Protein AF-A0A3R5Q2F4-F1 (afdb_monomer)

Organism: Mytilus galloprovincialis (NCBI:txid29158)

Foldseek 3Di:
DDDPDLDDDLDDDPVLLPDPDRDPSNPDPPDDFDWDAQQLPQKTWTDPDDDDDDDDDDDPPCPVNPDPCNCVVVPPVDDIDIDHDPPDHDDPCLDPPVLVVVLVVVVVVDDWDADPSRDTDDDAAWDDDPVVRDTHPPPHPDDDPSCVVSLVSLCVDPVCVVPDPDGD

pLDDT: mean 76.05, std 17.2, range [35.22, 96.38]

Sequence (168 aa):
MDKTCGCKGIRSCILCENQETPTNHCQKSDRVDVYDFCCHCGKAWIQSSKESDKDQGKLSNCELINTQQCCASHDERGTRKFIHFPGIQIYCDFISKTEERTVCDKIYETPFCLSQSGRRKQDYGPKVNFKKKKLKLAEFTGLPEFSKDIYDRMKTVDVLSDFKPVEL

Nearest PDB structures (foldseek):
  8h68-assembly1_A  TM=6.906E-01  e=5.687E-06  Escherichia coli
  8hbb-assembly3_C  TM=6.867E-01  e=5.337E-05  Caenorhabditis elegans

Mean predicted aligned error: 12.97 Å

Secondary structure (DSSP, 8-state):
---SS---TT---HHHHTSSS--TT----S----EEEETTTTEEEEPP---S----------TTTTSTTGGGGS-TTS-S-EEE-TT----TTSS-HHHHHHHHHHHHHSPPEEPTTS-EE---S-EEETTTTEEE-TT---S-GGGHHHHHHHHTSGGGTT------

Structure (mmCIF, N/CA/C/O backbone):
data_AF-A0A3R5Q2F4-F1
#
_entry.id   AF-A0A3R5Q2F4-F1
#
loop_
_atom_site.group_PDB
_atom_site.id
_atom_site.type_symbol
_atom_site.label_atom_id
_atom_site.label_alt_id
_atom_site.label_comp_id
_atom_site.label_asym_id
_atom_site.label_entity_id
_atom_site.label_seq_id
_atom_site.pdbx_PDB_ins_code
_atom_site.Cartn_x
_atom_site.Cartn_y
_atom_site.Cartn_z
_atom_site.occupancy
_atom_site.B_iso_or_equiv
_atom_site.auth_seq_id
_atom_site.auth_comp_id
_atom_site.auth_asym_id
_atom_site.auth_atom_id
_atom_site.pdbx_PDB_model_num
ATOM 1 N N . MET A 1 1 ? 20.281 21.821 24.760 1.00 50.03 1 MET A N 1
ATOM 2 C CA . MET A 1 1 ? 19.880 21.869 23.340 1.00 50.03 1 MET A CA 1
ATOM 3 C C . MET A 1 1 ? 18.675 20.969 23.179 1.00 50.03 1 MET A C 1
ATOM 5 O O . MET A 1 1 ? 18.803 19.770 23.412 1.00 50.03 1 MET A O 1
ATOM 9 N N . ASP A 1 2 ? 17.517 21.543 22.864 1.00 59.06 2 ASP A N 1
ATOM 10 C CA . ASP A 1 2 ? 16.329 20.757 22.540 1.00 59.06 2 ASP A CA 1
ATOM 11 C C . ASP A 1 2 ? 16.595 19.937 21.280 1.00 59.06 2 ASP A C 1
ATOM 13 O O . ASP A 1 2 ? 17.078 20.452 20.270 1.00 59.06 2 ASP A O 1
ATOM 17 N N . LYS A 1 3 ? 16.323 18.632 21.344 1.00 61.59 3 LYS A N 1
ATOM 18 C CA . LYS A 1 3 ? 16.417 17.782 20.160 1.00 61.59 3 LYS A CA 1
ATOM 19 C C . LYS A 1 3 ? 15.305 18.182 19.195 1.00 61.59 3 LYS A C 1
ATOM 21 O O . LYS A 1 3 ? 14.131 17.993 19.489 1.00 61.59 3 LYS A O 1
ATOM 26 N N . THR A 1 4 ? 15.688 18.659 18.017 1.00 77.12 4 THR A N 1
ATOM 27 C CA . THR A 1 4 ? 14.780 19.031 16.918 1.00 77.12 4 THR A CA 1
ATOM 28 C C . THR A 1 4 ? 14.119 17.825 16.237 1.00 77.12 4 THR A C 1
ATOM 30 O O . THR A 1 4 ? 13.291 17.992 15.346 1.00 77.12 4 THR A O 1
ATOM 33 N N . CYS A 1 5 ? 14.462 16.595 16.642 1.00 75.88 5 CYS A N 1
ATOM 34 C CA . CYS A 1 5 ? 13.891 15.363 16.108 1.00 75.88 5 CYS A CA 1
ATOM 35 C C . CYS A 1 5 ? 13.749 14.261 17.176 1.00 75.88 5 CYS A C 1
ATOM 37 O O . CYS A 1 5 ? 14.445 14.242 18.193 1.00 75.88 5 CYS A O 1
ATOM 39 N N . GLY A 1 6 ? 12.859 13.299 16.913 1.00 72.56 6 GLY A N 1
ATOM 40 C CA . GLY A 1 6 ? 12.579 12.152 17.788 1.00 72.56 6 GLY A CA 1
ATOM 41 C C . GLY A 1 6 ? 13.469 10.921 17.570 1.00 72.56 6 GLY A C 1
ATOM 42 O O . GLY A 1 6 ? 13.149 9.850 18.086 1.00 72.56 6 GLY A O 1
ATOM 43 N N . CYS A 1 7 ? 14.551 11.030 16.795 1.00 72.94 7 CYS A N 1
ATOM 44 C CA . CYS A 1 7 ? 15.400 9.892 16.435 1.00 72.94 7 CYS A CA 1
ATOM 45 C C . CYS A 1 7 ? 16.111 9.283 17.658 1.00 72.94 7 CYS A C 1
ATOM 47 O O . CYS A 1 7 ? 16.676 9.993 18.497 1.00 72.94 7 CYS A O 1
ATOM 49 N N . LYS A 1 8 ? 16.077 7.947 17.765 1.00 66.75 8 LYS A N 1
ATOM 50 C CA . LYS A 1 8 ? 16.699 7.159 18.843 1.00 66.75 8 LYS A CA 1
ATOM 51 C C . LYS A 1 8 ? 17.416 5.937 18.263 1.00 66.75 8 LYS A C 1
ATOM 53 O O . LYS A 1 8 ? 16.862 5.244 17.409 1.00 66.75 8 LYS A O 1
ATOM 58 N N . GLY A 1 9 ? 18.609 5.644 18.780 1.00 67.06 9 GLY A N 1
ATOM 59 C CA . GLY A 1 9 ? 19.419 4.499 18.353 1.00 67.06 9 GLY A CA 1
ATOM 60 C C . GLY A 1 9 ? 19.870 4.615 16.896 1.00 67.06 9 GLY A C 1
ATOM 61 O O . GLY A 1 9 ? 20.284 5.684 16.461 1.00 67.06 9 GLY A O 1
ATOM 62 N N . ILE A 1 10 ? 19.752 3.520 16.143 1.00 63.88 10 ILE A N 1
ATOM 63 C CA . ILE A 1 10 ? 20.280 3.388 14.773 1.00 63.88 10 ILE A CA 1
ATOM 64 C C . ILE A 1 10 ? 19.458 4.086 13.675 1.00 63.88 10 ILE A C 1
ATOM 66 O O . ILE A 1 10 ? 19.778 3.946 12.502 1.00 63.88 10 ILE A O 1
ATOM 70 N N . ARG A 1 11 ? 18.367 4.785 14.012 1.00 64.12 11 ARG A N 1
ATOM 71 C CA . ARG A 1 11 ? 17.494 5.439 13.022 1.00 64.12 11 ARG A CA 1
ATOM 72 C C . ARG A 1 11 ? 17.894 6.904 12.848 1.00 64.12 11 ARG A C 1
ATOM 74 O O . ARG A 1 11 ? 17.828 7.656 13.820 1.00 64.12 11 ARG A O 1
ATOM 81 N N . SER A 1 12 ? 18.237 7.310 11.630 1.00 71.62 12 SER A N 1
ATOM 82 C CA . SER A 1 12 ? 18.372 8.712 11.222 1.00 71.62 12 SER A CA 1
ATOM 83 C C . SER A 1 12 ? 17.106 9.173 10.495 1.00 71.62 12 SER A C 1
ATOM 85 O O . SER A 1 12 ? 16.445 8.391 9.817 1.00 71.62 12 SER A O 1
ATOM 87 N N . CYS A 1 13 ? 16.719 10.435 10.681 1.00 72.81 13 CYS A N 1
ATOM 88 C CA . CYS A 1 13 ? 15.761 11.099 9.797 1.00 72.81 13 CYS A CA 1
ATOM 89 C C . CYS A 1 13 ? 16.509 12.108 8.925 1.00 72.81 13 CYS A C 1
ATOM 91 O O . CYS A 1 13 ? 17.657 12.440 9.220 1.00 72.81 13 CYS A O 1
ATOM 93 N N . ILE A 1 14 ? 15.823 12.684 7.938 1.00 76.25 14 ILE A N 1
ATOM 94 C CA . ILE A 1 14 ? 16.393 13.704 7.047 1.00 76.25 14 ILE A CA 1
ATOM 95 C C . ILE A 1 14 ? 17.034 14.885 7.802 1.00 76.25 14 ILE A C 1
ATOM 97 O O . ILE A 1 14 ? 18.040 15.436 7.370 1.00 76.25 14 ILE A O 1
ATOM 101 N N . LEU A 1 15 ? 16.511 15.241 8.984 1.00 76.94 15 LEU A N 1
ATOM 102 C CA . LEU A 1 15 ? 17.090 16.291 9.831 1.00 76.94 15 LEU A CA 1
ATOM 103 C C . LEU A 1 15 ? 18.410 15.865 10.483 1.00 76.94 15 LEU A C 1
ATOM 105 O O . LEU A 1 15 ? 19.278 16.710 10.669 1.00 76.94 15 LEU A O 1
ATOM 109 N N . CYS A 1 16 ? 18.552 14.585 10.849 1.00 76.50 16 CYS A N 1
ATOM 110 C CA . CYS A 1 16 ? 19.797 14.020 11.381 1.00 76.50 16 CYS A CA 1
ATOM 111 C C . CYS A 1 16 ? 20.857 13.855 10.290 1.00 76.50 16 CYS A C 1
ATOM 113 O O . CYS A 1 16 ? 22.038 14.025 10.567 1.00 76.50 16 CYS A O 1
ATOM 115 N N . GLU A 1 17 ? 20.432 13.502 9.078 1.00 73.12 17 GLU A N 1
ATOM 116 C CA . GLU A 1 17 ? 21.311 13.279 7.921 1.00 73.12 17 GLU A CA 1
ATOM 117 C C . GLU A 1 17 ? 21.917 14.580 7.392 1.00 73.12 17 GLU A C 1
ATOM 119 O O . GLU A 1 17 ? 23.043 14.576 6.902 1.00 73.12 17 GLU A O 1
ATOM 124 N N . ASN A 1 18 ? 21.194 15.693 7.544 1.00 72.94 18 ASN A N 1
ATOM 125 C CA . ASN A 1 18 ? 21.627 17.027 7.129 1.00 72.94 18 ASN A CA 1
ATOM 126 C C . ASN A 1 18 ? 22.417 17.794 8.210 1.00 72.94 18 ASN A C 1
ATOM 128 O O . ASN A 1 18 ? 22.725 18.967 8.007 1.00 72.94 18 ASN A O 1
ATOM 132 N N . GLN A 1 19 ? 22.721 17.188 9.365 1.00 73.56 19 GLN A N 1
ATOM 133 C CA . GLN A 1 19 ? 23.602 17.815 10.360 1.00 73.56 19 GLN A CA 1
ATOM 134 C C . GLN A 1 19 ? 25.056 17.802 9.871 1.00 73.56 19 GLN A C 1
ATOM 136 O O . GLN A 1 19 ? 25.492 16.830 9.258 1.00 73.56 19 GLN A O 1
ATOM 141 N N . GLU A 1 20 ? 25.830 18.835 10.221 1.00 64.31 20 GLU A N 1
ATOM 142 C CA . GLU A 1 20 ? 27.270 18.913 9.907 1.00 64.31 20 GLU A CA 1
ATOM 143 C C . GLU A 1 20 ? 28.062 17.722 10.471 1.00 64.31 20 GLU A C 1
ATOM 145 O O . GLU A 1 20 ? 29.061 17.299 9.894 1.00 64.31 20 GLU A O 1
ATOM 150 N N . THR A 1 21 ? 27.586 17.147 11.580 1.00 64.75 21 THR A N 1
ATOM 151 C CA . THR A 1 21 ? 28.105 15.910 12.173 1.00 64.75 21 THR A CA 1
ATOM 152 C C . THR A 1 21 ? 26.991 14.860 12.245 1.00 64.75 21 THR A C 1
ATOM 154 O O . THR A 1 21 ? 26.263 14.777 13.241 1.00 64.75 21 THR A O 1
ATOM 157 N N . PRO A 1 22 ? 26.807 14.049 11.187 1.00 62.41 22 PRO A N 1
ATOM 158 C CA . PRO A 1 22 ? 25.859 12.945 11.214 1.00 62.41 22 PRO A CA 1
ATOM 159 C C . PRO A 1 22 ? 26.234 11.963 12.328 1.00 62.41 22 PRO A C 1
ATOM 161 O O . PRO A 1 22 ? 27.410 11.736 12.615 1.00 62.41 22 PRO A O 1
ATOM 164 N N . THR A 1 23 ? 25.242 11.345 12.966 1.00 63.66 23 THR A N 1
ATOM 165 C CA . THR A 1 23 ? 25.513 10.295 13.956 1.00 63.66 23 THR A CA 1
ATOM 166 C C . THR A 1 23 ? 26.214 9.104 13.288 1.00 63.66 23 THR A C 1
ATOM 168 O O . THR A 1 23 ? 25.988 8.838 12.111 1.00 63.66 23 THR A O 1
ATOM 171 N N . ASN A 1 24 ? 27.020 8.333 14.031 1.00 58.41 24 ASN A N 1
ATOM 172 C CA . ASN A 1 24 ? 27.769 7.166 13.512 1.00 58.41 24 ASN A CA 1
ATOM 173 C C . ASN A 1 24 ? 26.908 6.118 12.772 1.00 58.41 24 ASN A C 1
ATOM 175 O O . ASN A 1 24 ? 27.441 5.269 12.067 1.00 58.41 24 ASN A O 1
ATOM 179 N N . HIS A 1 25 ? 25.584 6.152 12.938 1.00 60.97 25 HIS A N 1
ATOM 180 C CA . HIS A 1 25 ? 24.624 5.283 12.249 1.00 60.97 25 HIS A CA 1
ATOM 181 C C . HIS A 1 25 ? 24.257 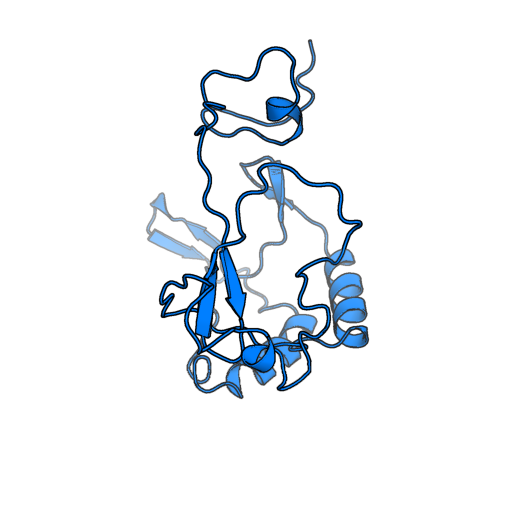5.770 10.837 1.00 60.97 25 HIS A C 1
ATOM 183 O O . HIS A 1 25 ? 23.615 5.044 10.090 1.00 60.97 25 HIS A O 1
ATOM 189 N N . CYS A 1 26 ? 24.688 6.973 10.463 1.00 56.81 26 CYS A N 1
ATOM 190 C CA . CYS A 1 26 ? 24.593 7.549 9.128 1.00 56.81 26 CYS A CA 1
ATOM 191 C C . CYS A 1 26 ? 25.862 7.229 8.313 1.00 56.81 26 CYS A C 1
ATOM 193 O O . CYS A 1 26 ? 26.422 8.100 7.645 1.00 56.81 26 CYS A O 1
ATOM 195 N N . GLN A 1 27 ? 26.367 5.991 8.400 1.00 58.09 27 GLN A N 1
ATOM 196 C CA . GLN A 1 27 ? 27.433 5.550 7.502 1.00 58.09 27 GLN A CA 1
ATOM 197 C C . GLN A 1 27 ? 26.846 5.476 6.095 1.00 58.09 27 GLN A C 1
ATOM 199 O O . GLN A 1 27 ? 26.053 4.588 5.782 1.00 58.09 27 GLN A O 1
ATOM 204 N N . LYS A 1 28 ? 27.184 6.464 5.268 1.00 59.25 28 LYS A N 1
ATOM 205 C CA . LYS A 1 28 ? 26.812 6.470 3.859 1.00 59.25 28 LYS A CA 1
ATOM 206 C C . LYS A 1 28 ? 27.532 5.295 3.201 1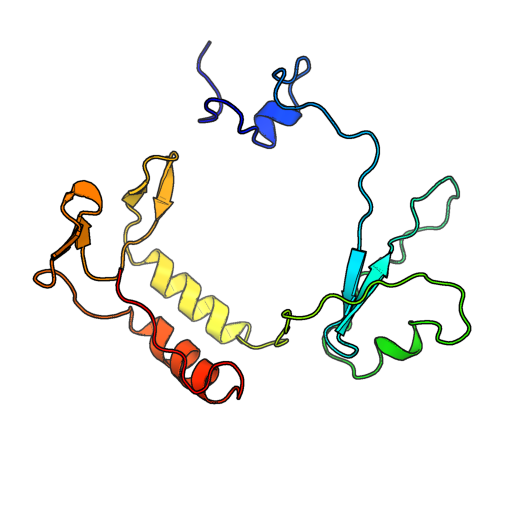.00 59.25 28 LYS A C 1
ATOM 208 O O . LYS A 1 28 ? 28.755 5.226 3.233 1.00 59.25 28 LYS A O 1
ATOM 213 N N . SER A 1 29 ? 26.775 4.353 2.643 1.00 62.00 29 SER A N 1
ATOM 214 C CA . SER A 1 29 ? 27.328 3.475 1.613 1.00 62.00 29 SER A CA 1
ATOM 215 C C . SER A 1 29 ? 27.675 4.364 0.427 1.00 62.00 29 SER A C 1
ATOM 217 O O . SER A 1 29 ? 26.789 5.037 -0.100 1.00 62.00 29 SER A O 1
ATOM 219 N N . ASP A 1 30 ? 28.937 4.368 0.006 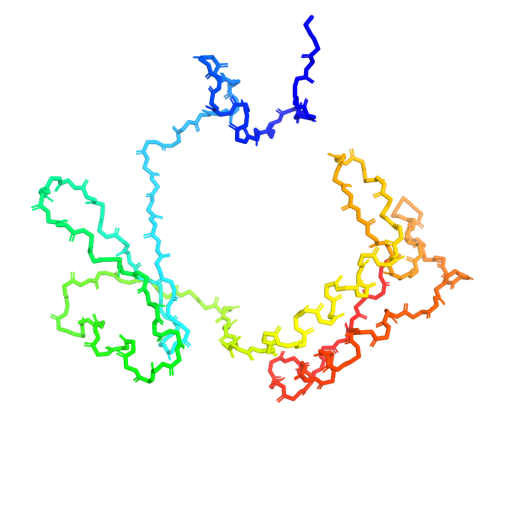1.00 66.50 30 ASP A N 1
ATOM 220 C CA . ASP A 1 30 ? 29.396 5.189 -1.123 1.00 66.50 30 ASP A CA 1
ATOM 221 C C . ASP A 1 30 ? 28.788 4.749 -2.464 1.00 66.50 30 ASP A C 1
ATOM 223 O O . ASP A 1 30 ? 28.919 5.443 -3.472 1.00 66.50 30 ASP A O 1
ATOM 227 N N . ARG A 1 31 ? 28.112 3.591 -2.500 1.00 72.19 31 ARG A N 1
ATOM 228 C CA . ARG A 1 31 ? 27.446 3.071 -3.696 1.00 72.19 31 ARG A CA 1
ATOM 229 C C . ARG A 1 31 ? 26.023 2.639 -3.373 1.00 72.19 31 ARG A C 1
ATOM 231 O O . ARG A 1 31 ? 25.802 1.758 -2.541 1.00 72.19 31 ARG A O 1
ATOM 238 N N . VAL A 1 32 ? 25.068 3.277 -4.042 1.00 81.44 32 VAL A N 1
ATOM 239 C CA . VAL A 1 32 ? 23.654 2.901 -4.057 1.00 81.44 32 VAL A CA 1
ATOM 240 C C . VAL A 1 32 ? 23.270 2.718 -5.515 1.00 81.44 32 VAL A C 1
ATOM 242 O O . VAL A 1 32 ? 23.230 3.687 -6.270 1.00 81.44 32 VAL A O 1
ATOM 245 N N . ASP A 1 33 ? 23.001 1.477 -5.904 1.00 84.69 33 ASP A N 1
ATOM 246 C CA . ASP A 1 33 ? 22.428 1.189 -7.212 1.00 84.69 33 ASP A CA 1
ATOM 247 C C . ASP A 1 33 ? 20.921 1.445 -7.146 1.00 84.69 33 ASP A C 1
ATOM 249 O O . ASP A 1 33 ? 20.205 0.846 -6.339 1.00 84.69 33 ASP A O 1
ATOM 253 N N . VAL A 1 34 ? 20.439 2.356 -7.987 1.00 86.12 34 VAL A N 1
ATOM 254 C CA . VAL A 1 34 ? 19.022 2.723 -8.062 1.00 86.12 34 VAL A CA 1
ATOM 255 C C . VAL A 1 34 ? 18.395 2.016 -9.256 1.00 86.12 34 VAL A C 1
ATOM 257 O O . VAL A 1 34 ? 18.976 1.996 -10.341 1.00 86.12 34 VAL A O 1
ATOM 260 N N . TYR A 1 35 ? 17.210 1.438 -9.058 1.00 87.81 35 TYR A N 1
ATOM 261 C CA . TYR A 1 35 ? 16.473 0.734 -10.102 1.00 87.81 35 TYR A CA 1
ATOM 262 C C . TYR A 1 35 ? 15.052 1.281 -10.248 1.00 87.81 35 TYR A C 1
ATOM 264 O O . TYR A 1 35 ? 14.355 1.464 -9.251 1.00 87.81 35 TYR A O 1
ATOM 272 N N . ASP A 1 36 ? 14.603 1.440 -11.492 1.00 85.88 36 ASP A N 1
ATOM 273 C CA . ASP A 1 36 ? 13.233 1.802 -11.850 1.00 85.88 36 ASP A CA 1
ATOM 274 C C . ASP A 1 36 ? 12.448 0.536 -12.242 1.00 85.88 36 ASP A C 1
ATOM 276 O O . ASP A 1 36 ? 12.790 -0.159 -13.203 1.00 85.88 36 ASP A O 1
ATOM 280 N N . PHE A 1 37 ? 11.393 0.202 -11.494 1.00 87.38 37 PHE A N 1
ATOM 281 C CA . PHE A 1 37 ? 10.530 -0.950 -11.785 1.00 87.38 37 PHE A CA 1
ATOM 282 C C . PHE A 1 37 ? 9.417 -0.565 -12.769 1.00 87.38 37 PHE A C 1
ATOM 284 O O . PHE A 1 37 ? 8.626 0.329 -12.475 1.00 87.38 37 PHE A O 1
ATOM 291 N N . CYS A 1 38 ? 9.299 -1.261 -13.910 1.00 86.00 38 CYS A N 1
ATOM 292 C CA . CYS A 1 38 ? 8.159 -1.062 -14.821 1.00 86.00 38 CYS A CA 1
ATOM 293 C C . CYS A 1 38 ? 7.071 -2.106 -14.581 1.00 86.00 38 CYS A C 1
ATOM 295 O O . CYS A 1 38 ? 7.281 -3.311 -14.734 1.00 86.00 38 CYS A O 1
ATOM 297 N N . CYS A 1 39 ? 5.876 -1.604 -14.280 1.00 84.75 39 CYS A N 1
ATOM 298 C CA . CYS A 1 39 ? 4.660 -2.374 -14.039 1.00 84.75 39 CYS A CA 1
ATOM 299 C C . CYS A 1 39 ? 4.183 -3.194 -15.251 1.00 84.75 39 CYS A C 1
ATOM 301 O O . CYS A 1 39 ? 3.485 -4.183 -15.060 1.00 84.75 39 CYS A O 1
ATOM 303 N N . HIS A 1 40 ? 4.583 -2.835 -16.478 1.00 82.88 40 HIS A N 1
ATOM 304 C CA . HIS A 1 40 ? 4.162 -3.542 -17.693 1.00 82.88 40 HIS A CA 1
ATOM 305 C C . HIS A 1 40 ? 4.979 -4.807 -17.985 1.00 82.88 40 HIS A C 1
ATOM 307 O O . HIS A 1 40 ? 4.410 -5.813 -18.396 1.00 82.88 40 HIS A O 1
ATOM 313 N N . CYS A 1 41 ? 6.304 -4.774 -17.792 1.00 84.44 41 CYS A N 1
ATOM 314 C CA . CYS A 1 41 ? 7.171 -5.926 -18.077 1.00 84.44 41 CYS A CA 1
ATOM 315 C C . CYS A 1 41 ? 7.686 -6.655 -16.828 1.00 84.44 41 CYS A C 1
ATOM 317 O O . CYS A 1 41 ? 8.344 -7.684 -16.967 1.00 84.44 41 CYS A O 1
ATOM 319 N N . GLY A 1 42 ? 7.433 -6.128 -15.623 1.00 84.56 42 GLY A N 1
ATOM 320 C CA . GLY A 1 42 ? 7.840 -6.751 -14.358 1.00 84.56 42 GLY A CA 1
ATOM 321 C C . GLY A 1 42 ? 9.358 -6.799 -14.131 1.00 84.56 42 GLY A C 1
ATOM 322 O O . GLY A 1 42 ? 9.846 -7.643 -13.378 1.00 84.56 42 GLY A O 1
ATOM 323 N N . LYS A 1 43 ? 10.121 -5.930 -14.807 1.00 87.56 43 LYS A N 1
ATOM 324 C CA . LYS A 1 43 ? 11.588 -5.833 -14.701 1.00 87.56 43 LYS A CA 1
ATOM 325 C C . LYS A 1 43 ? 11.986 -4.540 -13.989 1.00 87.56 43 LYS A C 1
ATOM 327 O O . LYS A 1 43 ? 11.352 -3.502 -14.198 1.00 87.56 43 LYS A O 1
ATOM 332 N N . ALA A 1 44 ? 13.060 -4.603 -13.202 1.00 89.69 44 ALA A N 1
ATOM 333 C CA . ALA A 1 44 ? 13.680 -3.443 -12.567 1.00 89.69 44 ALA A CA 1
ATOM 334 C C . ALA A 1 44 ? 14.951 -3.044 -13.330 1.00 89.69 44 ALA A C 1
ATOM 336 O O . ALA A 1 44 ? 15.868 -3.851 -13.483 1.00 89.69 44 ALA A O 1
ATOM 337 N N . TRP A 1 45 ? 14.999 -1.815 -13.833 1.00 87.88 45 TRP A N 1
ATOM 338 C CA . TRP A 1 45 ? 16.035 -1.309 -14.735 1.00 87.88 45 TRP A CA 1
ATOM 339 C C . TRP A 1 45 ? 17.007 -0.409 -13.991 1.00 87.88 45 TRP A C 1
ATOM 341 O O . TRP A 1 45 ? 16.564 0.471 -13.263 1.00 87.88 45 TRP A O 1
ATOM 351 N N . ILE A 1 46 ? 18.314 -0.598 -14.174 1.00 87.62 46 ILE A N 1
ATOM 352 C CA . ILE A 1 46 ? 19.302 0.239 -13.483 1.00 87.62 46 ILE A CA 1
ATOM 353 C C . ILE A 1 46 ? 19.233 1.688 -13.994 1.00 87.62 46 ILE A C 1
ATOM 355 O O . ILE A 1 46 ? 19.294 1.930 -15.205 1.00 87.62 46 ILE A O 1
ATOM 359 N N . GLN A 1 47 ? 19.135 2.658 -13.083 1.00 81.12 47 GLN A N 1
ATOM 360 C CA . GLN A 1 47 ? 19.413 4.052 -13.410 1.00 81.12 47 GLN A CA 1
ATOM 361 C C . GLN A 1 47 ? 20.913 4.180 -13.641 1.00 81.12 47 GLN A C 1
ATOM 363 O O . GLN A 1 47 ? 21.719 3.880 -12.763 1.00 81.12 47 GLN A O 1
ATOM 368 N N . SER A 1 48 ? 21.308 4.616 -14.835 1.00 69.06 48 SER A N 1
ATOM 369 C CA . SER A 1 48 ? 22.707 4.927 -15.116 1.00 69.06 48 SER A CA 1
ATOM 370 C C . SER A 1 48 ? 23.196 5.976 -14.115 1.00 69.06 48 SER A C 1
ATOM 372 O O . SER A 1 48 ? 22.690 7.102 -14.108 1.00 69.06 48 SER A O 1
ATOM 374 N N . SER A 1 49 ? 24.173 5.610 -13.285 1.00 55.81 49 SER A N 1
ATOM 375 C CA . SER A 1 49 ? 24.904 6.542 -12.432 1.00 55.81 49 SER A CA 1
ATOM 376 C C . SER A 1 49 ? 25.487 7.641 -13.318 1.00 55.81 49 SER A C 1
ATOM 378 O O . SER A 1 49 ? 26.307 7.362 -14.191 1.00 55.81 49 SER A O 1
ATOM 380 N N . LYS A 1 50 ? 25.029 8.882 -13.151 1.00 46.50 50 LYS A N 1
ATOM 381 C CA . LYS A 1 50 ? 25.578 10.024 -13.883 1.00 46.50 50 LYS A CA 1
ATOM 382 C C . LYS A 1 50 ? 27.033 10.246 -13.458 1.00 46.50 50 LYS A C 1
ATOM 384 O O . LYS A 1 50 ? 27.266 10.829 -12.405 1.00 46.50 50 LYS A O 1
ATOM 389 N N . GLU A 1 51 ? 27.991 9.870 -14.295 1.00 39.94 51 GLU A N 1
ATOM 390 C CA . GLU A 1 51 ? 29.225 10.642 -14.433 1.00 39.94 51 GLU A CA 1
ATOM 391 C C . GLU A 1 51 ? 29.056 11.525 -15.673 1.00 39.94 51 GLU A C 1
ATOM 393 O O . GLU A 1 51 ? 28.862 11.023 -16.774 1.00 39.94 51 GLU A O 1
ATOM 398 N N . SER A 1 52 ? 29.021 12.841 -15.428 1.00 38.88 52 SER A N 1
ATOM 399 C CA . SER A 1 52 ? 29.193 13.946 -16.385 1.00 38.88 52 SER A CA 1
ATOM 400 C C . SER A 1 52 ? 28.576 13.785 -17.783 1.00 38.88 52 SER A C 1
ATOM 402 O O . SER A 1 52 ? 29.200 13.229 -18.674 1.00 38.88 52 SER A O 1
ATOM 404 N N . ASP A 1 53 ? 27.438 14.431 -18.032 1.00 35.22 53 ASP A N 1
ATOM 405 C CA . ASP A 1 53 ? 27.483 15.617 -18.888 1.00 35.22 53 ASP A CA 1
ATOM 406 C C . ASP A 1 53 ? 26.174 16.402 -18.871 1.00 35.22 53 ASP A C 1
ATOM 408 O O . ASP A 1 53 ? 25.097 15.903 -18.540 1.00 35.22 53 ASP A O 1
ATOM 412 N N . LYS A 1 54 ? 26.324 17.689 -19.167 1.00 35.75 54 LYS A N 1
ATOM 413 C CA . LYS A 1 54 ? 25.265 18.682 -19.291 1.00 35.75 54 LYS A CA 1
ATOM 414 C C . LYS A 1 54 ? 24.310 18.282 -20.414 1.00 35.75 54 LYS A C 1
ATOM 416 O O . LYS A 1 54 ? 24.469 18.737 -21.539 1.00 35.75 54 LYS A O 1
ATOM 421 N N . ASP A 1 55 ? 23.285 17.511 -20.091 1.00 35.94 55 ASP A N 1
ATOM 422 C CA . ASP A 1 55 ? 22.069 17.524 -20.887 1.00 35.94 55 ASP A CA 1
ATOM 423 C C . ASP A 1 55 ? 20.866 17.732 -19.976 1.00 35.94 55 ASP A C 1
ATOM 425 O O . ASP A 1 55 ? 20.711 17.119 -18.912 1.00 35.94 55 ASP A O 1
ATOM 429 N N . GLN A 1 56 ? 20.092 18.741 -20.343 1.00 35.94 56 GLN A N 1
ATOM 430 C CA . GLN A 1 56 ? 19.015 19.280 -19.537 1.00 35.94 56 GLN A CA 1
ATOM 431 C C . GLN A 1 56 ? 17.946 18.208 -19.332 1.00 35.94 56 GLN A C 1
ATOM 433 O O . GLN A 1 56 ? 17.666 17.399 -20.213 1.00 35.94 56 GLN A O 1
ATOM 438 N N . GLY A 1 57 ? 17.374 18.204 -18.128 1.00 39.62 57 GLY A N 1
ATOM 439 C CA . GLY A 1 57 ? 16.428 17.213 -17.636 1.00 39.62 57 GLY A CA 1
ATOM 440 C C . GLY A 1 57 ? 15.438 16.695 -18.677 1.00 39.62 57 GLY A C 1
ATOM 441 O O . GLY A 1 57 ? 14.469 17.361 -19.021 1.00 39.62 57 GLY A O 1
ATOM 442 N N . LYS A 1 58 ? 15.616 15.438 -19.075 1.00 39.41 58 LYS A N 1
ATOM 443 C CA . LYS A 1 58 ? 14.493 14.564 -19.396 1.00 39.41 58 LYS A CA 1
ATOM 444 C C . LYS A 1 58 ? 14.448 13.516 -18.310 1.00 39.41 58 LYS A C 1
ATOM 446 O O . LYS A 1 58 ? 15.267 12.601 -18.271 1.00 39.41 58 LYS A O 1
ATOM 451 N N . LEU A 1 59 ? 13.544 13.746 -17.364 1.00 42.12 59 LEU A N 1
ATOM 452 C CA . LEU A 1 59 ? 13.223 12.783 -16.334 1.00 42.12 59 LEU A CA 1
ATOM 453 C C . LEU A 1 59 ? 12.907 11.453 -17.027 1.00 42.12 59 LEU A C 1
ATOM 455 O O . LEU A 1 59 ? 11.993 11.378 -17.841 1.00 42.12 59 LEU A O 1
ATOM 459 N N . SER A 1 60 ? 13.626 10.395 -16.659 1.00 43.28 60 SER A N 1
ATOM 460 C CA . SER A 1 60 ? 13.182 9.018 -16.870 1.00 43.28 60 SER A CA 1
ATOM 461 C C . SER A 1 60 ? 12.096 8.623 -15.867 1.00 43.28 60 SER A C 1
ATOM 463 O O . SER A 1 60 ? 11.866 7.434 -15.660 1.00 43.28 60 SER A O 1
ATOM 465 N N . ASN A 1 61 ? 11.397 9.602 -15.268 1.00 43.84 61 ASN A N 1
ATOM 466 C CA . ASN A 1 61 ? 10.053 9.334 -14.798 1.00 43.84 61 ASN A CA 1
ATOM 467 C C . ASN A 1 61 ? 9.301 8.876 -16.034 1.00 43.84 61 ASN A C 1
ATOM 469 O O . ASN A 1 61 ? 9.092 9.632 -16.982 1.00 43.84 61 ASN A O 1
ATOM 473 N N . CYS A 1 62 ? 8.878 7.628 -16.009 1.00 44.44 62 CYS A N 1
ATOM 474 C CA . CYS A 1 62 ? 7.682 7.238 -16.706 1.00 44.44 62 CYS A CA 1
ATOM 475 C C . CYS A 1 62 ? 6.542 8.142 -16.182 1.00 44.44 62 CYS A C 1
ATOM 477 O O . CYS A 1 62 ? 5.777 7.741 -15.321 1.00 44.44 62 CYS A O 1
ATOM 479 N N . GLU A 1 63 ? 6.429 9.388 -16.661 1.00 45.31 63 GLU A N 1
ATOM 480 C CA . GLU A 1 63 ? 5.219 10.220 -16.517 1.00 45.31 63 GLU A CA 1
ATOM 481 C C . GLU A 1 63 ? 4.053 9.616 -17.320 1.00 45.31 63 GLU A C 1
ATOM 483 O O . GLU A 1 63 ? 2.923 10.091 -17.280 1.00 45.31 63 GLU A O 1
ATOM 488 N N . LEU A 1 64 ? 4.322 8.520 -18.027 1.00 44.84 64 LEU A N 1
ATOM 489 C CA . LEU A 1 64 ? 3.402 7.735 -18.824 1.00 44.84 64 LEU A CA 1
ATOM 490 C C . LEU A 1 64 ? 3.159 6.370 -18.169 1.00 44.84 64 LEU A C 1
ATOM 492 O O . LEU A 1 64 ? 3.181 5.344 -18.845 1.00 44.84 64 LEU A O 1
ATOM 496 N N . ILE A 1 65 ? 2.880 6.361 -16.859 1.00 47.94 65 ILE A N 1
ATOM 497 C CA . ILE A 1 65 ? 2.423 5.179 -16.095 1.00 47.94 65 ILE A CA 1
ATOM 498 C C . ILE A 1 65 ? 1.203 4.511 -16.772 1.00 47.94 65 ILE A C 1
ATOM 500 O O . ILE A 1 65 ? 0.904 3.347 -16.535 1.00 47.94 65 ILE A O 1
ATOM 504 N N . ASN A 1 66 ? 0.521 5.240 -17.661 1.00 48.62 66 ASN A N 1
ATOM 505 C CA . ASN A 1 66 ? -0.744 4.850 -18.261 1.00 48.62 66 ASN A CA 1
ATOM 506 C C . ASN A 1 66 ? -0.701 4.606 -19.782 1.00 48.62 66 ASN A C 1
ATOM 508 O O . ASN A 1 66 ? -1.734 4.641 -20.444 1.00 48.62 66 ASN A O 1
ATOM 512 N N . THR A 1 67 ? 0.468 4.381 -20.386 1.00 45.84 67 THR A N 1
ATOM 513 C CA . THR A 1 67 ? 0.502 3.958 -21.797 1.00 45.84 67 THR A CA 1
ATOM 514 C C . THR A 1 67 ? 1.230 2.635 -21.915 1.00 45.84 67 THR A C 1
ATOM 516 O O . THR A 1 67 ? 2.312 2.465 -21.359 1.00 45.84 67 THR A O 1
ATOM 519 N N . GLN A 1 68 ? 0.659 1.710 -22.691 1.00 52.50 68 GLN A N 1
ATOM 520 C CA . GLN A 1 68 ? 1.221 0.417 -23.119 1.00 52.50 68 GLN A CA 1
ATOM 521 C C . GLN A 1 68 ? 2.584 0.525 -23.852 1.00 52.50 68 GLN A C 1
ATOM 523 O O . GLN A 1 68 ? 2.990 -0.381 -24.573 1.00 52.50 68 GLN A O 1
ATOM 528 N N . GLN A 1 69 ? 3.309 1.631 -23.679 1.00 55.00 69 GLN A N 1
ATOM 529 C CA . GLN A 1 69 ? 4.460 2.063 -24.450 1.00 55.00 69 GLN A CA 1
ATOM 530 C C . GLN A 1 69 ? 5.697 2.371 -23.579 1.00 55.00 69 GLN A C 1
ATOM 532 O O . GLN A 1 69 ? 6.710 2.803 -24.120 1.00 55.00 69 GLN A O 1
ATOM 537 N N . CYS A 1 70 ? 5.675 2.064 -22.265 1.00 61.09 70 CYS A N 1
ATOM 538 C CA . CYS A 1 70 ? 6.880 1.982 -21.403 1.00 61.09 70 CYS A CA 1
ATOM 539 C C . CYS A 1 70 ? 7.952 1.096 -22.064 1.00 61.09 70 CYS A C 1
ATOM 541 O O . CYS A 1 70 ? 9.107 1.488 -22.231 1.00 61.09 70 CYS A O 1
ATOM 543 N N . CYS A 1 71 ? 7.554 -0.096 -22.512 1.00 63.81 71 CYS A N 1
ATOM 544 C CA . CYS A 1 71 ? 8.487 -1.122 -22.969 1.00 63.81 71 CYS A CA 1
ATOM 545 C C . CYS A 1 71 ? 9.157 -0.813 -24.316 1.00 63.81 71 CYS A C 1
ATOM 547 O O . CYS A 1 71 ? 10.203 -1.380 -24.593 1.00 63.81 71 CYS A O 1
ATOM 549 N N . ALA A 1 72 ? 8.630 0.116 -25.122 1.00 59.16 72 ALA A N 1
ATOM 550 C CA . ALA A 1 72 ? 9.295 0.546 -26.357 1.00 59.16 72 ALA A CA 1
ATOM 551 C C . ALA A 1 72 ? 10.585 1.346 -26.079 1.00 59.16 72 ALA A C 1
ATOM 553 O O . ALA A 1 72 ? 11.498 1.365 -26.899 1.00 59.16 72 ALA A O 1
ATOM 554 N N . SER A 1 73 ? 10.663 1.990 -24.908 1.00 61.12 73 SER A N 1
ATOM 555 C CA . SER A 1 73 ? 11.859 2.691 -24.412 1.00 61.12 73 SER A CA 1
ATOM 556 C C . SER A 1 73 ? 12.830 1.783 -23.649 1.00 61.12 73 SER A C 1
ATOM 558 O O . SER A 1 73 ? 13.927 2.201 -23.272 1.00 61.12 73 SER A O 1
ATOM 560 N N . HIS A 1 74 ? 12.431 0.534 -23.412 1.00 64.94 74 HIS A N 1
ATOM 561 C CA . HIS A 1 74 ? 13.265 -0.485 -22.802 1.00 64.94 74 HIS A CA 1
ATOM 562 C C . HIS A 1 74 ? 13.967 -1.222 -23.926 1.00 64.94 74 HIS A C 1
ATOM 564 O O . HIS A 1 74 ? 13.388 -2.096 -24.560 1.00 64.94 74 HIS A O 1
ATOM 570 N N . ASP A 1 75 ? 15.193 -0.808 -24.224 1.00 60.75 75 ASP A N 1
ATOM 571 C CA . ASP A 1 75 ? 15.947 -1.357 -25.340 1.00 60.75 75 ASP A CA 1
ATOM 572 C C . ASP A 1 75 ? 16.163 -2.875 -25.183 1.00 60.75 75 ASP A C 1
ATOM 574 O O . ASP A 1 75 ? 17.064 -3.325 -24.473 1.00 60.75 75 ASP A O 1
ATOM 578 N N . GLU A 1 76 ? 15.352 -3.678 -25.876 1.00 53.16 76 GLU A N 1
ATOM 579 C CA . GLU A 1 76 ? 15.564 -5.123 -26.015 1.00 53.16 76 GLU A CA 1
ATOM 580 C C . GLU A 1 76 ? 16.827 -5.446 -26.841 1.00 53.16 76 GLU A C 1
ATOM 582 O O . GLU A 1 76 ? 17.235 -6.605 -26.900 1.00 53.16 76 GLU A O 1
ATOM 587 N N . ARG A 1 77 ? 17.493 -4.438 -27.436 1.00 52.03 77 ARG A N 1
ATOM 588 C CA . ARG A 1 77 ? 18.755 -4.571 -28.188 1.00 52.03 77 ARG A CA 1
ATOM 589 C C . ARG A 1 77 ? 20.012 -4.424 -27.317 1.00 52.03 77 ARG A C 1
ATOM 591 O O . ARG A 1 77 ? 21.119 -4.470 -27.850 1.00 52.03 77 ARG A O 1
ATOM 598 N N . GLY A 1 78 ? 19.865 -4.363 -25.988 1.00 52.09 78 GLY A N 1
ATOM 599 C CA . GLY A 1 78 ? 20.913 -4.799 -25.054 1.00 52.09 78 GLY A CA 1
ATOM 600 C C . GLY A 1 78 ? 21.755 -3.717 -24.373 1.00 52.09 78 GLY A C 1
ATOM 601 O O . GLY A 1 78 ? 22.771 -4.059 -23.770 1.00 52.09 78 GLY A O 1
ATOM 602 N N . THR A 1 79 ? 21.372 -2.436 -24.410 1.00 58.75 79 THR A N 1
ATOM 603 C CA . THR A 1 79 ? 22.187 -1.382 -23.764 1.00 58.75 79 THR A CA 1
ATOM 604 C C . THR A 1 79 ? 21.891 -1.135 -22.278 1.00 58.75 79 THR A C 1
ATOM 606 O O . THR A 1 79 ? 22.799 -0.738 -21.546 1.00 58.75 79 THR A O 1
ATOM 609 N N . ARG A 1 80 ? 20.674 -1.401 -21.776 1.00 70.62 80 ARG A N 1
ATOM 610 C CA . ARG A 1 80 ? 20.334 -1.229 -20.344 1.00 70.62 80 ARG A CA 1
ATOM 611 C C . ARG A 1 80 ? 20.261 -2.563 -19.600 1.00 70.62 80 ARG A C 1
ATOM 613 O O . ARG A 1 80 ? 19.548 -3.475 -20.008 1.00 70.62 80 ARG A O 1
ATOM 620 N N . LYS A 1 81 ? 20.965 -2.657 -18.466 1.00 83.62 81 LYS A N 1
ATOM 621 C CA . LYS A 1 81 ? 20.888 -3.814 -17.561 1.00 83.62 81 LYS A CA 1
ATOM 622 C C . LYS A 1 81 ? 19.591 -3.767 -16.750 1.00 83.62 81 LYS A C 1
ATOM 624 O O . LYS A 1 81 ? 19.188 -2.709 -16.267 1.00 83.62 81 LYS A O 1
ATOM 629 N N . PHE A 1 82 ? 18.973 -4.927 -16.565 1.00 88.00 82 PHE A N 1
ATOM 630 C CA . PHE A 1 82 ? 17.822 -5.101 -15.687 1.00 88.00 82 PHE A CA 1
ATOM 631 C C . PHE A 1 82 ? 18.037 -6.291 -14.756 1.00 88.00 82 PHE A C 1
ATOM 633 O O . PHE A 1 82 ? 18.836 -7.184 -15.041 1.00 88.00 82 PHE A O 1
ATOM 640 N N . ILE A 1 83 ? 17.281 -6.309 -13.665 1.00 90.94 83 ILE A N 1
ATOM 641 C CA . ILE A 1 83 ? 17.126 -7.466 -12.790 1.00 90.94 83 ILE A CA 1
ATOM 642 C C . ILE A 1 83 ? 15.666 -7.922 -12.800 1.00 90.94 83 ILE A C 1
ATOM 644 O O . ILE A 1 83 ? 14.736 -7.122 -12.956 1.00 90.94 83 ILE A O 1
ATOM 648 N N . HIS A 1 84 ? 15.463 -9.226 -12.635 1.00 89.00 84 HIS A N 1
ATOM 649 C CA . HIS A 1 84 ? 14.146 -9.756 -12.308 1.00 89.00 84 HIS A CA 1
ATOM 650 C C . HIS A 1 84 ? 13.832 -9.436 -10.851 1.00 89.00 84 HIS A C 1
ATOM 652 O O . HIS A 1 84 ? 14.664 -9.655 -9.972 1.00 89.00 84 HIS A O 1
ATOM 658 N N . PHE A 1 85 ? 12.622 -8.945 -10.601 1.00 87.50 85 PHE A N 1
ATOM 659 C CA . PHE A 1 85 ? 12.169 -8.618 -9.255 1.00 87.50 85 PHE A CA 1
ATOM 660 C C . PHE A 1 85 ? 10.778 -9.220 -9.014 1.00 87.50 85 PHE A C 1
ATOM 662 O O . PHE A 1 85 ? 9.768 -8.515 -9.072 1.00 87.50 85 PHE A O 1
ATOM 669 N N . PRO A 1 86 ? 10.702 -10.558 -8.858 1.00 88.88 86 PRO A N 1
ATOM 670 C CA . PRO A 1 86 ? 9.433 -11.260 -8.722 1.00 88.88 86 PRO A CA 1
ATOM 671 C C . PRO A 1 86 ? 8.742 -10.909 -7.399 1.00 88.88 86 PRO A C 1
ATOM 673 O O . PRO A 1 86 ? 9.383 -10.518 -6.428 1.00 88.88 86 PRO A O 1
ATOM 676 N N . GLY A 1 87 ? 7.421 -11.091 -7.355 1.00 88.75 87 GLY A N 1
ATOM 677 C CA . GLY A 1 87 ? 6.613 -10.822 -6.159 1.00 88.75 87 GLY A CA 1
ATOM 678 C C . GLY A 1 87 ? 6.126 -9.377 -6.027 1.00 88.75 87 GLY A C 1
ATOM 679 O O . GLY A 1 87 ? 5.435 -9.069 -5.061 1.00 88.75 87 GLY A O 1
ATOM 680 N N . ILE A 1 88 ? 6.430 -8.508 -6.997 1.00 88.69 88 ILE A N 1
ATOM 681 C CA . ILE A 1 88 ? 5.883 -7.149 -7.073 1.00 88.69 88 ILE A CA 1
ATOM 682 C C . ILE A 1 88 ? 4.880 -7.040 -8.213 1.00 88.69 88 ILE A C 1
ATOM 684 O O . ILE A 1 88 ? 5.151 -7.444 -9.342 1.00 88.69 88 ILE A O 1
ATOM 688 N N . GLN A 1 89 ? 3.733 -6.442 -7.907 1.00 86.75 89 GLN A N 1
ATOM 689 C CA . GLN A 1 89 ? 2.718 -6.043 -8.873 1.00 86.75 89 GLN A CA 1
ATOM 690 C C . GLN A 1 89 ? 2.288 -4.613 -8.551 1.00 86.75 89 GLN A C 1
ATOM 692 O O . GLN A 1 89 ? 2.133 -4.258 -7.382 1.00 86.75 89 GLN A O 1
ATOM 697 N N . ILE A 1 90 ? 2.116 -3.789 -9.582 1.00 88.88 90 ILE A N 1
ATOM 698 C CA . ILE A 1 90 ? 1.699 -2.393 -9.443 1.00 88.88 90 ILE A CA 1
ATOM 699 C C . ILE A 1 90 ? 0.419 -2.208 -10.247 1.00 88.88 90 ILE A C 1
ATOM 701 O O . ILE A 1 90 ? 0.413 -2.394 -11.462 1.00 88.88 90 ILE A O 1
ATOM 705 N N . TYR A 1 91 ? -0.642 -1.808 -9.555 1.00 88.31 91 TYR A N 1
ATOM 706 C CA . TYR A 1 91 ? -1.928 -1.467 -10.149 1.00 88.31 91 TYR A CA 1
ATOM 707 C C . TYR A 1 91 ? -2.007 0.051 -10.272 1.00 88.31 91 TYR A C 1
ATOM 709 O O . TYR A 1 91 ? -2.129 0.767 -9.278 1.00 88.31 91 TYR A O 1
ATOM 717 N N . CYS A 1 92 ? -1.857 0.536 -11.500 1.00 86.50 92 CYS A N 1
ATOM 718 C CA . CYS A 1 92 ? -1.878 1.962 -11.797 1.00 86.50 92 CYS A CA 1
ATOM 719 C C . CYS A 1 92 ? -3.310 2.486 -11.693 1.00 86.50 92 CYS A C 1
ATOM 721 O O . CYS A 1 92 ? -4.246 1.763 -12.026 1.00 86.50 92 CYS A O 1
ATOM 723 N N . ASP A 1 93 ? -3.470 3.716 -11.199 1.00 89.50 93 ASP A N 1
ATOM 724 C CA . ASP A 1 93 ? -4.780 4.357 -11.024 1.00 89.50 93 ASP A CA 1
ATOM 725 C C . ASP A 1 93 ? -5.793 3.488 -10.247 1.00 89.50 93 ASP A C 1
ATOM 727 O O . ASP A 1 93 ? -7.005 3.595 -10.431 1.00 89.50 93 ASP A O 1
ATOM 731 N N . PHE A 1 94 ? -5.297 2.625 -9.344 1.00 92.81 94 PHE A N 1
ATOM 732 C CA . PHE A 1 94 ? -6.143 1.742 -8.535 1.00 92.81 94 PHE A CA 1
ATOM 733 C C . PHE A 1 94 ? -7.099 2.525 -7.636 1.00 92.81 94 PHE A C 1
ATOM 735 O O . PHE A 1 94 ? -8.153 2.004 -7.296 1.00 92.81 94 PHE A O 1
ATOM 742 N N . ILE A 1 95 ? -6.744 3.757 -7.265 1.00 94.50 95 ILE A N 1
ATOM 743 C CA . ILE A 1 95 ? -7.603 4.735 -6.595 1.00 94.50 95 ILE A CA 1
ATOM 744 C C . ILE A 1 95 ? -7.651 5.970 -7.491 1.00 94.50 95 ILE A C 1
ATOM 746 O O . ILE A 1 95 ? -6.612 6.491 -7.897 1.00 94.50 95 ILE A O 1
ATOM 750 N N . SER A 1 96 ? -8.854 6.444 -7.805 1.00 93.69 96 SER A N 1
ATOM 751 C CA . SER A 1 96 ? -9.014 7.650 -8.625 1.00 93.69 96 SER A CA 1
ATOM 752 C C . SER A 1 96 ? -8.696 8.915 -7.821 1.00 93.69 96 SER A C 1
ATOM 754 O O . SER A 1 96 ? -8.907 8.955 -6.613 1.00 93.69 96 SER A O 1
ATOM 756 N N . LYS A 1 97 ? -8.282 10.004 -8.481 1.00 95.50 97 LYS A N 1
ATOM 757 C CA . LYS A 1 97 ? -7.996 11.291 -7.806 1.00 95.50 97 LYS A CA 1
ATOM 758 C C . LYS A 1 97 ? -9.176 11.832 -6.986 1.00 95.50 97 LYS A C 1
ATOM 760 O O . LYS A 1 97 ? -8.988 12.510 -5.979 1.00 95.50 97 LYS A O 1
ATOM 765 N N . THR A 1 98 ? -10.403 11.586 -7.443 1.00 95.31 98 THR A N 1
ATOM 766 C CA . THR A 1 98 ? -11.623 11.991 -6.733 1.00 95.31 98 THR A CA 1
ATOM 767 C C . THR A 1 98 ? -11.855 11.145 -5.488 1.00 95.31 98 THR A C 1
ATOM 769 O O . THR A 1 98 ? -12.138 11.695 -4.429 1.00 95.31 98 THR A O 1
ATOM 772 N N . GLU A 1 99 ? -11.684 9.828 -5.603 1.00 95.38 99 GLU A N 1
ATOM 773 C CA . GLU A 1 99 ? -11.796 8.886 -4.486 1.00 95.38 99 GLU A CA 1
ATOM 774 C C . GLU A 1 99 ? -10.707 9.131 -3.437 1.00 95.38 99 GLU A C 1
ATOM 776 O O . GLU A 1 99 ? -11.013 9.182 -2.251 1.00 95.38 99 GLU A O 1
ATOM 781 N N . GLU A 1 100 ? -9.465 9.376 -3.867 1.00 96.06 100 GLU A N 1
ATOM 782 C CA . GLU A 1 100 ? -8.343 9.743 -2.999 1.00 96.06 100 GLU A CA 1
ATOM 783 C C . GLU A 1 100 ? -8.696 10.945 -2.120 1.00 96.06 100 GLU A C 1
ATOM 785 O O . GLU A 1 100 ? -8.541 10.881 -0.902 1.00 96.06 100 GLU A O 1
ATOM 790 N N . ARG A 1 101 ? -9.239 12.017 -2.715 1.00 96.38 101 ARG A N 1
ATOM 791 C CA . ARG A 1 101 ? -9.656 13.208 -1.965 1.00 96.38 101 ARG A CA 1
ATOM 792 C C . ARG A 1 101 ? -10.701 12.864 -0.906 1.00 96.38 101 ARG A C 1
ATOM 794 O O . ARG A 1 101 ? -10.514 13.205 0.255 1.00 96.38 101 ARG A O 1
ATOM 801 N N . THR A 1 102 ? -11.756 12.142 -1.286 1.00 96.12 102 THR A N 1
ATOM 802 C CA . THR A 1 102 ? -12.818 11.734 -0.353 1.00 96.12 102 THR A CA 1
ATOM 803 C C . THR A 1 102 ? -12.289 10.853 0.780 1.00 96.12 102 THR A C 1
ATOM 805 O O . THR A 1 102 ? -12.693 11.020 1.930 1.00 96.12 102 THR A O 1
ATOM 808 N N . VAL A 1 103 ? -11.381 9.923 0.481 1.00 95.50 103 VAL A N 1
ATOM 809 C CA . VAL A 1 103 ? -10.750 9.058 1.485 1.00 95.50 103 VAL A CA 1
ATOM 810 C C . VAL A 1 103 ? -9.886 9.884 2.434 1.00 95.50 103 VAL A C 1
ATOM 812 O O . VAL A 1 103 ? -9.991 9.711 3.646 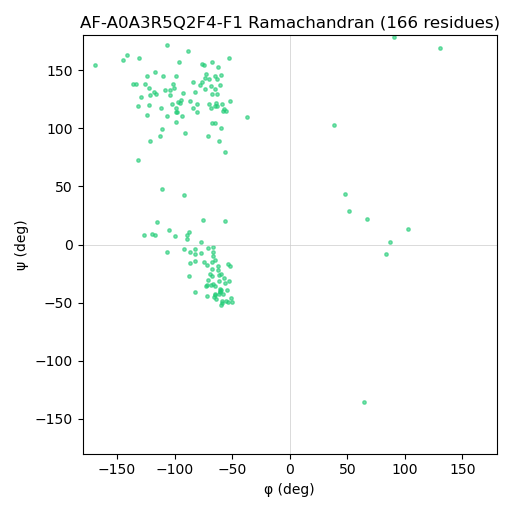1.00 95.50 103 VAL A O 1
ATOM 815 N N . CYS A 1 104 ? -9.072 10.806 1.916 1.00 95.62 104 CYS A N 1
ATOM 816 C CA . CYS A 1 104 ? -8.264 11.701 2.737 1.00 95.62 104 CYS A CA 1
ATOM 817 C C . CYS A 1 104 ? -9.127 12.551 3.672 1.00 95.62 104 CYS A C 1
ATOM 819 O O . CYS A 1 104 ? -8.849 12.574 4.870 1.00 95.62 104 CYS A O 1
ATOM 821 N N . ASP A 1 105 ? -10.181 13.189 3.159 1.00 96.19 105 ASP A N 1
ATOM 822 C CA . ASP A 1 105 ? -11.086 14.017 3.963 1.00 96.19 105 ASP A CA 1
ATOM 823 C C . ASP A 1 105 ? -11.659 13.207 5.140 1.00 96.19 105 ASP A C 1
ATOM 825 O O . ASP A 1 105 ? -11.511 13.603 6.297 1.00 96.19 105 ASP A O 1
ATOM 829 N N . LYS A 1 106 ? -12.171 11.998 4.869 1.00 95.19 106 LYS A N 1
ATOM 830 C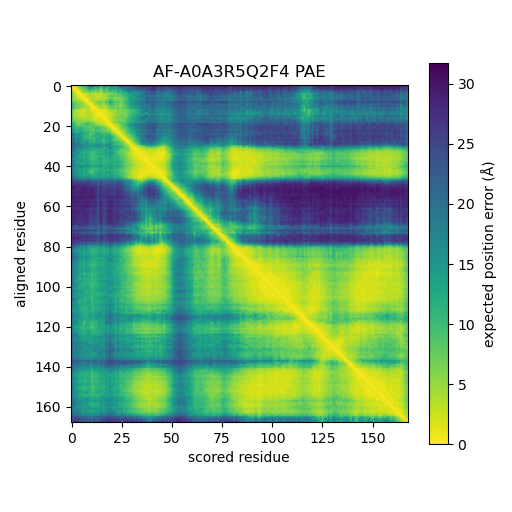 CA . LYS A 1 106 ? -12.697 11.087 5.900 1.00 95.19 106 LYS A CA 1
ATOM 831 C C . LYS A 1 106 ? -11.633 10.593 6.888 1.00 95.19 106 LYS A C 1
ATOM 833 O O . LYS A 1 106 ? -11.920 10.422 8.071 1.00 95.19 106 LYS A O 1
ATOM 838 N N . ILE A 1 107 ? -10.395 10.363 6.443 1.00 94.69 107 ILE A N 1
ATOM 839 C CA . ILE A 1 107 ? -9.288 10.002 7.344 1.00 94.69 107 ILE A CA 1
ATOM 840 C C . ILE A 1 107 ? -9.040 11.134 8.345 1.00 94.69 107 ILE A C 1
ATOM 842 O O . ILE A 1 107 ? -8.847 10.862 9.530 1.00 94.69 107 ILE A O 1
ATOM 846 N N . TYR A 1 108 ? -9.051 12.392 7.903 1.00 94.56 108 TYR A N 1
ATOM 847 C CA . TYR A 1 108 ? -8.751 13.536 8.767 1.00 94.56 108 TYR A CA 1
ATOM 848 C C . TYR A 1 108 ? -9.876 13.906 9.741 1.00 94.56 108 TYR A C 1
ATOM 850 O O . TYR A 1 108 ? -9.605 14.595 10.725 1.00 94.56 108 TYR A O 1
ATOM 858 N N . GLU A 1 109 ? -11.095 13.405 9.541 1.00 94.25 109 GLU A N 1
ATOM 859 C CA . GLU A 1 109 ? -12.189 13.527 10.516 1.00 94.25 109 GLU A CA 1
ATOM 860 C C . GLU A 1 109 ? -11.922 12.729 11.804 1.00 94.25 109 GLU A C 1
ATOM 862 O O . GLU A 1 109 ? -12.401 13.094 12.880 1.00 94.25 109 GLU A O 1
ATOM 867 N N . THR A 1 110 ? -11.127 11.655 11.728 1.00 90.25 110 THR A N 1
ATOM 868 C CA . THR A 1 110 ? -10.818 10.808 12.887 1.00 90.25 110 THR A CA 1
ATOM 869 C C . THR A 1 110 ? -9.528 11.263 13.590 1.00 90.25 110 THR A C 1
ATOM 871 O O . THR A 1 110 ? -8.478 11.410 12.955 1.00 90.25 110 THR A O 1
ATOM 874 N N . PRO A 1 111 ? -9.527 11.446 14.924 1.00 91.62 111 PRO A N 1
ATOM 875 C CA . PRO A 1 111 ? -8.322 11.827 15.652 1.00 91.62 111 PRO A CA 1
ATOM 876 C C . PRO A 1 111 ? -7.197 10.795 15.529 1.00 91.62 111 PRO A C 1
ATOM 878 O O . PRO A 1 111 ? -7.398 9.592 15.682 1.00 91.62 111 PRO A O 1
ATOM 881 N N . PHE A 1 112 ? -5.974 11.278 15.326 1.00 92.44 112 PHE A N 1
ATOM 882 C CA . PHE A 1 112 ? -4.781 10.437 15.368 1.00 92.44 112 PHE A CA 1
ATOM 883 C C . PHE A 1 112 ? -4.277 10.261 16.805 1.00 92.44 112 PHE A C 1
ATOM 885 O O . PHE A 1 112 ? -4.181 11.227 17.563 1.00 92.44 112 PHE A O 1
ATOM 892 N N . CYS A 1 113 ? -3.841 9.051 17.151 1.00 88.69 113 CYS A N 1
ATOM 893 C CA . CYS A 1 113 ? -3.121 8.760 18.386 1.00 88.69 113 CYS A CA 1
ATOM 894 C C . CYS A 1 113 ? -1.597 8.747 18.158 1.00 88.69 113 CYS A C 1
ATOM 896 O O . CYS A 1 113 ? -1.102 8.565 17.040 1.00 88.69 113 CYS A O 1
ATOM 898 N N . LEU A 1 114 ? -0.822 8.957 19.226 1.00 83.12 114 LEU A N 1
ATOM 899 C CA . LEU A 1 114 ? 0.639 8.864 19.182 1.00 83.12 114 LEU A CA 1
ATOM 900 C C . LEU A 1 114 ? 1.087 7.403 19.297 1.00 83.12 114 LEU A C 1
ATOM 902 O O . LEU A 1 114 ? 0.671 6.677 20.198 1.00 83.12 114 LEU A O 1
ATOM 906 N N . SER A 1 115 ? 1.984 6.978 18.411 1.00 81.56 115 SER A N 1
ATOM 907 C CA . SER A 1 115 ? 2.669 5.689 18.524 1.00 81.56 115 SER A CA 1
ATOM 908 C C . SER A 1 115 ? 3.953 5.792 19.355 1.00 81.56 115 SER A C 1
ATOM 910 O O . SER A 1 115 ? 4.486 6.879 19.580 1.00 81.56 115 SER A O 1
ATOM 912 N N . GLN A 1 116 ? 4.507 4.643 19.762 1.00 74.25 116 GLN A N 1
ATOM 913 C CA . GLN A 1 116 ? 5.782 4.581 20.494 1.00 74.25 116 GLN A CA 1
ATOM 914 C C . GLN A 1 116 ? 6.970 5.171 19.717 1.00 74.25 116 GLN A C 1
ATOM 916 O O . GLN A 1 116 ? 7.940 5.612 20.328 1.00 74.25 116 GLN A O 1
ATOM 921 N N . SER A 1 117 ? 6.905 5.197 18.382 1.00 79.88 117 SER A N 1
ATOM 922 C CA . SER A 1 117 ? 7.929 5.828 17.543 1.00 79.88 117 SER A CA 1
ATOM 923 C C . SER A 1 117 ? 7.752 7.346 17.413 1.00 79.88 117 SER A C 1
ATOM 925 O O . SER A 1 117 ? 8.570 7.992 16.766 1.00 79.88 117 SER A O 1
ATOM 927 N N . GLY A 1 118 ? 6.689 7.922 17.987 1.00 80.19 118 GLY A N 1
ATOM 928 C CA . GLY A 1 118 ? 6.313 9.328 17.820 1.00 80.19 118 GLY A CA 1
ATOM 929 C C . GLY A 1 118 ? 5.497 9.613 16.554 1.00 80.19 118 GLY A C 1
ATOM 930 O O . GLY A 1 118 ? 4.963 10.711 16.412 1.00 80.19 118 GLY A O 1
ATOM 931 N N . ARG A 1 119 ? 5.332 8.636 15.647 1.00 86.62 119 ARG A N 1
ATOM 932 C CA . ARG A 1 119 ? 4.451 8.771 14.475 1.00 86.62 119 ARG A CA 1
ATOM 933 C C . ARG A 1 119 ? 2.985 8.769 14.914 1.00 86.62 119 ARG A C 1
ATOM 935 O O . ARG A 1 119 ? 2.611 8.011 15.809 1.00 86.62 119 ARG A O 1
ATOM 942 N N . ARG A 1 120 ? 2.154 9.580 14.264 1.00 88.88 120 ARG A N 1
ATOM 943 C CA . ARG A 1 120 ? 0.697 9.568 14.437 1.00 88.88 120 ARG A CA 1
ATOM 944 C C . ARG A 1 120 ?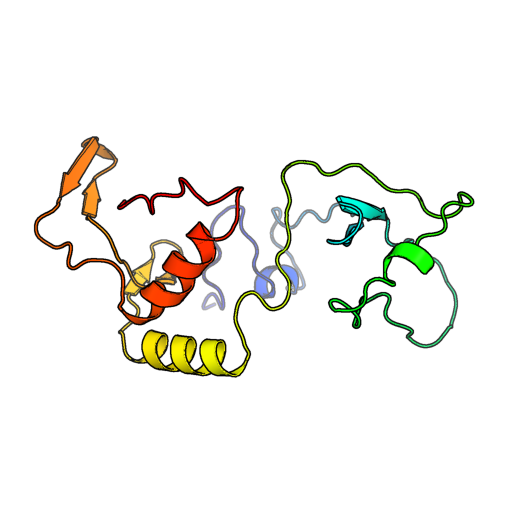 0.074 8.404 13.666 1.00 88.88 120 ARG A C 1
ATOM 946 O O . ARG A 1 120 ? 0.486 8.139 12.538 1.00 88.88 120 ARG A O 1
ATOM 953 N N . LYS A 1 121 ? -0.886 7.710 14.269 1.00 89.88 121 LYS A N 1
ATOM 954 C CA . LYS A 1 121 ? -1.616 6.596 13.649 1.00 89.88 121 LYS A CA 1
ATOM 955 C C . LYS A 1 121 ? -3.091 6.626 14.047 1.00 89.88 121 LYS A C 1
ATOM 957 O O . LYS A 1 121 ? -3.454 7.293 15.010 1.00 89.88 121 LYS A O 1
ATOM 962 N N . GLN A 1 122 ? -3.913 5.906 13.304 1.00 89.75 122 GLN A N 1
ATOM 963 C CA . GLN A 1 122 ? -5.270 5.543 13.695 1.00 89.75 122 GLN A CA 1
ATOM 964 C C . GLN A 1 122 ? -5.285 4.022 13.809 1.00 89.75 122 GLN A C 1
ATOM 966 O O . GLN A 1 122 ? -4.770 3.339 12.924 1.00 89.75 122 GLN A O 1
ATOM 971 N N . ASP A 1 123 ? -5.783 3.508 14.927 1.00 84.44 123 ASP A N 1
ATOM 972 C CA . ASP A 1 123 ? -5.829 2.075 15.192 1.00 84.44 123 ASP A CA 1
ATOM 973 C C . ASP A 1 123 ? -7.239 1.565 14.873 1.00 84.44 123 ASP A C 1
ATOM 975 O O . ASP A 1 123 ? -8.196 1.938 15.550 1.00 84.44 123 ASP A O 1
ATOM 979 N N . TYR A 1 124 ? -7.350 0.720 13.848 1.00 84.88 124 TYR A N 1
ATOM 980 C CA . TYR A 1 124 ? -8.562 -0.028 13.517 1.00 84.88 124 TYR A CA 1
ATOM 981 C C . TYR A 1 124 ? -8.247 -1.514 13.639 1.00 84.88 124 TYR A C 1
ATOM 983 O O . TYR A 1 124 ? -7.238 -1.968 13.102 1.00 84.88 124 TYR A O 1
ATOM 991 N N . GLY A 1 125 ? -9.097 -2.260 14.336 1.00 82.12 125 GLY A N 1
ATOM 992 C CA . GLY A 1 125 ? -8.860 -3.673 14.617 1.00 82.12 125 GLY A CA 1
ATOM 993 C C . GLY A 1 125 ? -9.054 -4.022 16.094 1.00 82.12 125 GLY A C 1
ATOM 994 O O . GLY A 1 125 ? -9.203 -3.135 16.943 1.00 82.12 125 GLY A O 1
ATOM 995 N N . PRO A 1 126 ? -9.077 -5.320 16.421 1.00 81.69 126 PRO A N 1
ATOM 996 C CA . PRO A 1 126 ? -8.933 -5.813 17.778 1.00 81.69 126 PRO A CA 1
ATOM 997 C C . PRO A 1 126 ? -7.687 -5.245 18.455 1.00 81.69 126 PRO A C 1
ATOM 999 O O . PRO A 1 126 ? -6.746 -4.798 17.820 1.00 81.69 126 PRO A O 1
ATOM 1002 N N . LYS A 1 127 ? -7.645 -5.285 19.787 1.00 83.50 127 LYS A N 1
ATOM 1003 C CA . LYS A 1 127 ? -6.411 -4.943 20.506 1.00 83.50 127 LYS A CA 1
ATOM 1004 C C . LYS A 1 127 ? -5.599 -6.200 20.780 1.00 83.50 127 LYS A C 1
ATOM 1006 O O . LYS A 1 127 ? -5.959 -7.000 21.651 1.00 83.50 127 LYS A O 1
ATOM 1011 N N . VAL A 1 128 ? -4.459 -6.342 20.110 1.00 84.50 128 VAL A N 1
ATOM 1012 C CA . VAL A 1 128 ? -3.433 -7.339 20.453 1.00 84.50 128 VAL A CA 1
ATOM 1013 C C . VAL A 1 128 ? -2.726 -7.046 21.778 1.00 84.50 128 VAL A C 1
ATOM 1015 O O . VAL A 1 128 ? -2.252 -5.947 22.063 1.00 84.50 128 VAL A O 1
ATOM 1018 N N . ASN A 1 129 ? -2.544 -8.097 22.575 1.00 83.94 129 ASN A N 1
ATOM 1019 C CA . ASN A 1 129 ? -1.534 -8.165 23.622 1.00 83.94 129 ASN A CA 1
ATOM 1020 C C . ASN A 1 129 ? -0.483 -9.212 23.238 1.00 83.94 129 ASN A C 1
ATOM 1022 O O . ASN A 1 129 ? -0.630 -10.395 23.556 1.00 83.94 129 ASN A O 1
ATOM 1026 N N . PHE A 1 130 ? 0.595 -8.763 22.592 1.00 84.56 130 PHE A N 1
ATOM 1027 C CA . PHE A 1 130 ? 1.677 -9.635 22.122 1.00 84.56 130 PHE A CA 1
ATOM 1028 C C . PHE A 1 130 ? 2.322 -10.450 23.247 1.00 84.56 130 PHE A C 1
ATOM 1030 O O . PHE A 1 130 ? 2.527 -11.652 23.096 1.00 84.56 130 PHE A O 1
ATOM 1037 N N . LYS A 1 131 ? 2.572 -9.832 24.412 1.00 87.06 131 LYS A N 1
ATOM 1038 C CA . LYS A 1 131 ? 3.194 -10.510 25.562 1.00 87.06 131 LYS A CA 1
ATOM 1039 C C . LYS A 1 131 ? 2.353 -11.688 26.051 1.00 87.06 131 LYS A C 1
ATOM 1041 O O . LYS A 1 131 ? 2.896 -12.715 26.440 1.00 87.06 131 LYS A O 1
ATOM 1046 N N . LYS A 1 132 ? 1.029 -11.533 26.045 1.00 89.81 132 LYS A N 1
ATOM 1047 C CA . LYS A 1 132 ? 0.088 -12.571 26.478 1.00 89.81 132 LYS A CA 1
ATOM 1048 C C . LYS A 1 132 ? -0.393 -13.463 25.332 1.00 89.81 132 LYS A C 1
ATOM 1050 O O . LYS A 1 132 ? -1.140 -14.390 25.617 1.00 89.81 132 LYS A O 1
ATOM 1055 N N . LYS A 1 133 ? 0.000 -13.192 24.079 1.00 88.62 133 LYS A N 1
ATOM 1056 C CA . LYS A 1 133 ? -0.527 -13.842 22.865 1.00 88.62 133 LYS A CA 1
ATOM 1057 C C . LYS A 1 133 ? -2.067 -13.877 22.848 1.00 88.62 133 LYS A C 1
ATOM 1059 O O . LYS A 1 133 ? -2.666 -14.910 22.574 1.00 88.62 133 LYS A O 1
ATOM 1064 N N . LYS A 1 134 ? -2.712 -12.762 23.219 1.00 86.00 134 LYS A N 1
ATOM 1065 C CA . LYS A 1 134 ? -4.182 -12.644 23.302 1.00 86.00 134 LYS A CA 1
ATOM 1066 C C . LYS A 1 134 ? -4.702 -11.496 22.444 1.00 86.00 134 LYS A C 1
ATOM 1068 O O . LYS A 1 134 ? -4.069 -10.444 22.401 1.00 86.00 134 LYS A O 1
ATOM 1073 N N . LEU A 1 135 ? -5.885 -11.691 21.865 1.00 84.00 135 LEU A N 1
ATOM 1074 C CA . LEU A 1 135 ? -6.681 -10.668 21.186 1.00 84.00 135 LEU A CA 1
ATOM 1075 C C . LEU A 1 135 ? -7.816 -10.202 22.103 1.00 84.00 135 LEU A C 1
ATOM 1077 O O . LEU A 1 135 ? -8.448 -11.015 22.781 1.00 84.00 135 LEU A O 1
ATOM 1081 N N . LYS A 1 136 ? -8.074 -8.895 22.139 1.00 81.44 136 LYS A N 1
ATOM 1082 C CA . LYS A 1 136 ? -9.265 -8.313 22.765 1.00 81.44 136 LYS A CA 1
ATOM 1083 C C . LYS A 1 136 ? -10.224 -7.848 21.672 1.00 81.44 136 LYS A C 1
ATOM 1085 O O . LYS A 1 136 ? -9.939 -6.861 21.002 1.00 81.44 136 LYS A O 1
ATOM 1090 N N . LEU A 1 137 ? -11.354 -8.543 21.541 1.00 78.12 137 LEU A N 1
ATOM 1091 C CA . LEU A 1 137 ? -12.371 -8.281 20.512 1.00 78.12 137 LEU A CA 1
ATOM 1092 C C . LEU A 1 137 ? -13.410 -7.220 20.917 1.00 78.12 137 LEU A C 1
ATOM 1094 O O . LEU A 1 137 ? -14.109 -6.698 20.062 1.00 78.12 137 LEU A O 1
ATOM 1098 N N . ALA A 1 138 ? -13.514 -6.886 22.208 1.00 71.19 138 ALA A N 1
ATOM 1099 C CA . ALA A 1 138 ? -14.616 -6.085 22.758 1.00 71.19 138 ALA A CA 1
ATOM 1100 C C . ALA A 1 138 ? -14.706 -4.632 22.247 1.00 71.19 138 ALA A C 1
ATOM 1102 O O . ALA A 1 138 ? -15.712 -3.975 22.479 1.00 71.19 138 ALA A O 1
ATOM 1103 N N . GLU A 1 139 ? -13.667 -4.123 21.586 1.00 72.56 139 GLU A N 1
ATOM 1104 C CA . GLU A 1 139 ? -13.593 -2.734 21.109 1.00 72.56 139 GLU A CA 1
ATOM 1105 C C . GLU A 1 139 ? -13.507 -2.641 19.578 1.00 72.56 139 GLU A C 1
ATOM 1107 O O . GLU A 1 139 ? -13.269 -1.564 19.040 1.00 72.56 139 GLU A O 1
ATOM 1112 N N . PHE A 1 140 ? -13.673 -3.759 18.865 1.00 76.50 140 PHE A N 1
ATOM 1113 C CA . PHE A 1 140 ? -13.593 -3.757 17.411 1.00 76.50 140 PHE A CA 1
ATOM 1114 C C . PHE A 1 140 ? -14.933 -3.361 16.784 1.00 76.50 140 PHE A C 1
ATOM 1116 O O . PHE A 1 140 ? -15.932 -4.060 16.934 1.00 76.50 140 PHE A O 1
ATOM 1123 N N . THR A 1 141 ? -14.935 -2.247 16.054 1.00 80.69 141 THR A N 1
ATOM 1124 C CA . THR A 1 141 ? -16.112 -1.702 15.359 1.00 80.69 141 THR A CA 1
ATOM 1125 C C . THR A 1 141 ? -16.075 -1.925 13.846 1.00 80.69 141 THR A C 1
ATOM 1127 O O . THR A 1 141 ? -16.857 -1.313 13.125 1.00 80.69 141 THR A O 1
ATOM 1130 N N . GLY A 1 142 ? -15.171 -2.774 13.348 1.00 83.69 142 GLY A N 1
ATOM 1131 C CA . GLY A 1 142 ? -14.931 -2.923 11.914 1.00 83.69 142 GLY A CA 1
ATOM 1132 C C . GLY A 1 142 ? -13.846 -1.988 11.373 1.00 83.69 142 GLY A C 1
ATOM 1133 O O . GLY A 1 142 ? -13.256 -1.176 12.091 1.00 83.69 142 GLY A O 1
ATOM 1134 N N . LEU A 1 143 ? -13.583 -2.130 10.074 1.00 86.56 143 LEU A N 1
ATOM 1135 C CA . LEU A 1 143 ? -12.790 -1.183 9.294 1.00 86.56 143 LEU A CA 1
ATOM 1136 C C . LEU A 1 143 ? -13.617 0.076 8.985 1.00 86.56 143 LEU A C 1
ATOM 1138 O O . LEU A 1 143 ? -14.847 0.006 8.941 1.00 86.56 143 LEU A O 1
ATOM 1142 N N . PRO A 1 144 ? -12.971 1.228 8.747 1.00 89.94 144 PRO A N 1
ATOM 1143 C CA . PRO A 1 144 ? -13.691 2.452 8.431 1.00 89.94 144 PRO A CA 1
ATOM 1144 C C . PRO A 1 144 ? -14.435 2.332 7.097 1.00 89.94 144 PRO A C 1
ATOM 1146 O O . PRO A 1 144 ? -13.933 1.732 6.146 1.00 89.94 144 PRO A O 1
ATOM 1149 N N . GLU A 1 145 ? -15.609 2.954 7.000 1.00 91.38 145 GLU A N 1
ATOM 1150 C CA . GLU A 1 145 ? -16.502 2.847 5.837 1.00 91.38 145 GLU A CA 1
ATOM 1151 C C . GLU A 1 145 ? -15.810 3.206 4.513 1.00 91.38 145 GLU A C 1
ATOM 1153 O O . GLU A 1 145 ? -15.994 2.522 3.511 1.00 91.38 145 GLU A O 1
ATOM 1158 N N . PHE A 1 146 ? -14.943 4.224 4.515 1.00 92.19 146 PHE A N 1
ATOM 1159 C CA . PHE A 1 146 ? -14.205 4.650 3.320 1.00 92.19 146 PHE A CA 1
ATOM 1160 C C . PHE A 1 146 ? -13.266 3.579 2.749 1.00 92.19 146 PHE A C 1
ATOM 1162 O O . PHE A 1 146 ? -12.843 3.689 1.603 1.00 92.19 146 PHE A O 1
ATOM 1169 N N . SER A 1 147 ? -12.914 2.555 3.532 1.00 91.94 147 SER A N 1
ATOM 1170 C CA . SER A 1 147 ? -12.064 1.454 3.070 1.00 91.94 147 SER A CA 1
ATOM 1171 C C . SER A 1 147 ? -12.833 0.380 2.301 1.00 91.94 147 SER A C 1
ATOM 1173 O O . SER A 1 147 ? -12.211 -0.442 1.629 1.00 91.94 147 SER A O 1
ATOM 1175 N N . LYS A 1 148 ? -14.171 0.382 2.376 1.00 91.94 148 LYS A N 1
ATOM 1176 C CA . LYS A 1 148 ? -15.019 -0.667 1.804 1.00 91.94 148 LYS A CA 1
ATOM 1177 C C . LYS A 1 148 ? -14.833 -0.793 0.293 1.00 91.94 148 LYS A C 1
ATOM 1179 O O . LYS A 1 148 ? -14.543 -1.883 -0.185 1.00 91.94 148 LYS A O 1
ATOM 1184 N N . ASP A 1 149 ? -14.938 0.312 -0.441 1.00 92.88 149 ASP A N 1
ATOM 1185 C CA . ASP A 1 149 ? -14.858 0.290 -1.907 1.00 92.88 149 ASP A CA 1
ATOM 1186 C C . ASP A 1 149 ? -13.456 -0.101 -2.399 1.00 92.88 149 ASP A C 1
ATOM 1188 O O . ASP A 1 149 ? -13.313 -0.822 -3.388 1.00 92.88 149 ASP A O 1
ATOM 1192 N N . ILE A 1 150 ? -12.417 0.301 -1.658 1.00 93.75 150 ILE A N 1
ATOM 1193 C CA . ILE A 1 150 ? -11.030 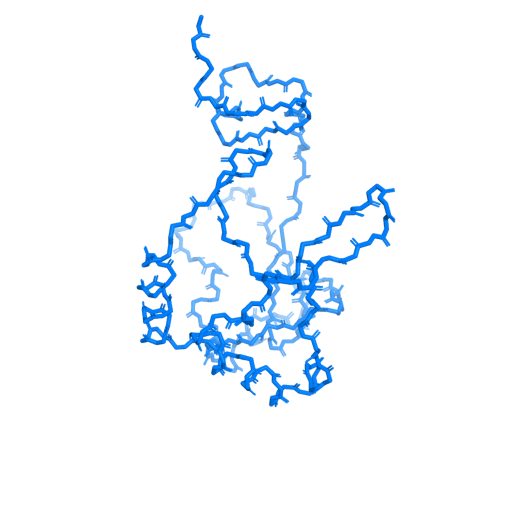-0.110 -1.908 1.00 93.75 150 ILE A CA 1
ATOM 1194 C C . ILE A 1 150 ? -10.895 -1.623 -1.706 1.00 93.75 150 ILE A C 1
ATOM 1196 O O . ILE A 1 150 ? -10.328 -2.310 -2.552 1.00 93.75 150 ILE A O 1
ATOM 1200 N N . TYR A 1 151 ? -11.437 -2.159 -0.611 1.00 92.44 151 TYR A N 1
ATOM 1201 C CA . TYR A 1 151 ? -11.385 -3.589 -0.311 1.00 92.44 151 TYR A CA 1
ATOM 1202 C C . TYR A 1 151 ? -12.170 -4.436 -1.320 1.00 92.44 151 TYR A C 1
ATOM 1204 O O . TYR A 1 151 ? -11.670 -5.461 -1.786 1.00 92.44 151 TYR A O 1
ATOM 1212 N N . ASP A 1 152 ? -13.370 -3.998 -1.698 1.00 93.12 152 ASP A N 1
ATOM 1213 C CA . ASP A 1 152 ? -14.187 -4.674 -2.706 1.00 93.12 152 ASP A CA 1
ATOM 1214 C C . ASP A 1 152 ? -13.451 -4.712 -4.058 1.00 93.12 152 ASP A C 1
ATOM 1216 O O . ASP A 1 152 ? -13.420 -5.754 -4.7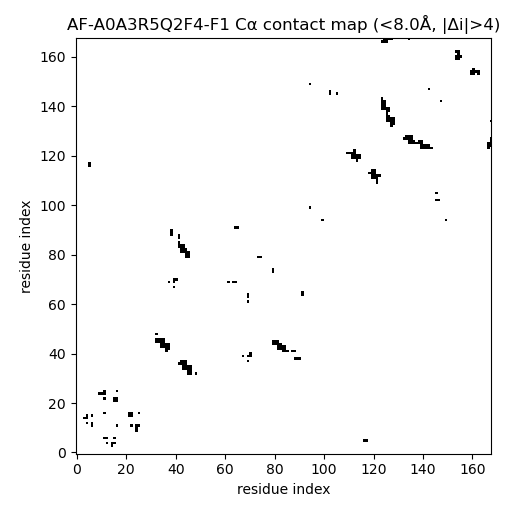12 1.00 93.12 152 ASP A O 1
ATOM 1220 N N . ARG A 1 153 ? -12.754 -3.627 -4.432 1.00 94.94 153 ARG A N 1
ATOM 1221 C CA . ARG A 1 153 ? -11.887 -3.579 -5.623 1.00 94.94 153 ARG A CA 1
ATOM 1222 C C . ARG A 1 153 ? -10.645 -4.459 -5.496 1.00 94.94 153 ARG A C 1
ATOM 1224 O O . ARG A 1 153 ? -10.225 -5.055 -6.480 1.00 94.94 153 ARG A O 1
ATOM 1231 N N . MET A 1 154 ? -10.054 -4.594 -4.308 1.00 94.44 154 MET A N 1
ATOM 1232 C CA . MET A 1 154 ? -8.924 -5.515 -4.111 1.00 94.44 154 MET A CA 1
ATOM 1233 C C . MET A 1 154 ? -9.331 -6.951 -4.446 1.00 94.44 154 MET A C 1
ATOM 1235 O O . MET A 1 154 ? -8.573 -7.659 -5.094 1.00 94.44 154 MET A O 1
ATOM 1239 N N . LYS A 1 155 ? -10.551 -7.369 -4.097 1.00 94.12 155 LYS A N 1
ATOM 1240 C CA . LYS A 1 155 ? -11.039 -8.722 -4.407 1.00 94.12 155 LYS A CA 1
ATOM 1241 C C . LYS A 1 155 ? -11.244 -9.001 -5.891 1.00 94.12 155 LYS A C 1
ATOM 1243 O O . LYS A 1 155 ? -11.281 -10.167 -6.272 1.00 94.12 155 LYS A O 1
ATOM 1248 N N . THR A 1 156 ? -11.397 -7.969 -6.724 1.00 93.62 156 THR A N 1
ATOM 1249 C CA . THR A 1 156 ? -11.497 -8.154 -8.180 1.00 93.62 156 THR A CA 1
ATOM 1250 C C . THR A 1 156 ? -10.138 -8.422 -8.822 1.00 93.62 156 THR A C 1
ATOM 1252 O O . THR A 1 156 ? -10.074 -8.683 -10.018 1.00 93.62 156 THR A O 1
ATOM 1255 N N . VAL A 1 157 ? -9.052 -8.313 -8.055 1.00 92.44 157 VAL A N 1
ATOM 1256 C CA . VAL A 1 157 ? -7.694 -8.612 -8.494 1.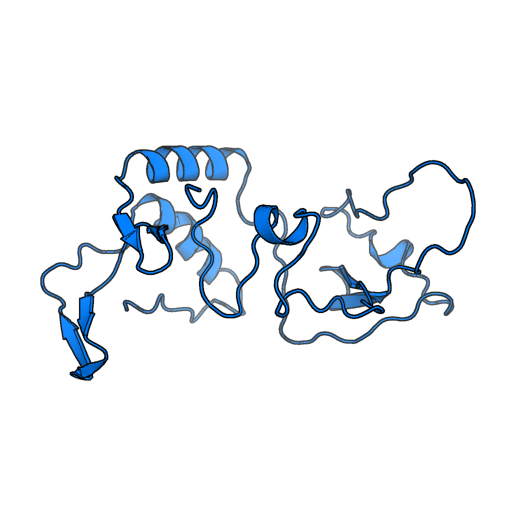00 92.44 157 VAL A CA 1
ATOM 1257 C C . VAL A 1 157 ? -7.352 -10.048 -8.108 1.00 92.44 157 VAL A C 1
ATOM 1259 O O . VAL A 1 157 ? -7.382 -10.387 -6.928 1.00 92.44 157 VAL A O 1
ATOM 1262 N N . ASP A 1 158 ? -6.947 -10.872 -9.076 1.00 90.62 158 ASP A N 1
ATOM 1263 C CA . ASP A 1 158 ? -6.696 -12.308 -8.872 1.00 90.62 158 ASP A CA 1
ATOM 1264 C C . ASP A 1 158 ? -5.765 -12.602 -7.686 1.00 90.62 158 ASP A C 1
ATOM 1266 O O . ASP A 1 158 ? -6.089 -13.432 -6.836 1.00 90.62 158 ASP A O 1
ATOM 1270 N N . VAL A 1 159 ? -4.646 -11.871 -7.575 1.00 91.00 159 VAL A N 1
ATOM 1271 C CA . VAL A 1 159 ? -3.647 -12.064 -6.503 1.00 91.00 159 VAL A CA 1
ATOM 1272 C C . VAL A 1 159 ? -4.158 -11.679 -5.107 1.00 91.00 159 VAL A C 1
ATOM 1274 O O . VAL A 1 159 ? -3.533 -12.019 -4.109 1.00 91.00 159 VAL A O 1
ATOM 1277 N N . LEU A 1 160 ? -5.274 -10.952 -5.029 1.00 92.12 160 LEU A N 1
ATOM 1278 C CA . LEU A 1 160 ? -5.896 -10.485 -3.789 1.00 92.12 160 LEU A CA 1
ATOM 1279 C C . LEU A 1 160 ? -7.325 -11.027 -3.615 1.00 92.12 160 LEU A C 1
ATOM 1281 O O . LEU A 1 160 ? -8.033 -10.607 -2.700 1.00 92.12 160 LEU A O 1
ATOM 1285 N N . SER A 1 161 ? -7.762 -11.958 -4.464 1.00 92.25 161 SER A N 1
ATOM 1286 C CA . SER A 1 161 ? -9.132 -12.487 -4.458 1.00 92.25 161 SER A CA 1
ATOM 1287 C C . SER A 1 161 ? -9.495 -13.195 -3.145 1.00 92.25 161 SER A C 1
ATOM 1289 O O . SER A 1 161 ? -10.635 -13.117 -2.680 1.00 92.25 161 SER A O 1
ATOM 1291 N N . ASP A 1 162 ? -8.513 -13.818 -2.492 1.00 91.75 162 ASP A N 1
ATOM 1292 C CA . ASP A 1 162 ? -8.627 -14.462 -1.184 1.00 91.75 162 ASP A CA 1
ATOM 1293 C C . ASP A 1 162 ? -8.101 -13.592 -0.026 1.00 91.75 162 ASP A C 1
ATOM 1295 O O . ASP A 1 162 ? -8.066 -14.045 1.124 1.00 91.75 162 ASP A O 1
ATOM 1299 N N . PHE A 1 163 ? -7.745 -12.328 -0.293 1.00 89.88 163 PHE A N 1
ATOM 1300 C CA . PHE A 1 163 ? -7.230 -11.415 0.720 1.00 89.88 163 PHE A CA 1
ATOM 1301 C C . PHE A 1 163 ? -8.280 -11.149 1.804 1.00 89.88 163 PHE A C 1
ATOM 1303 O O . PHE A 1 163 ? -9.366 -10.592 1.581 1.00 89.88 163 PHE A O 1
ATOM 1310 N N . LYS A 1 164 ? -7.920 -11.519 3.032 1.00 84.38 164 LYS A N 1
ATOM 1311 C CA . LYS A 1 164 ? -8.689 -11.223 4.237 1.00 84.38 164 LYS A CA 1
ATOM 1312 C C . LYS A 1 164 ? -7.890 -10.229 5.071 1.00 84.38 164 LYS A C 1
ATOM 1314 O O . LYS A 1 164 ? -6.786 -10.580 5.491 1.00 84.38 164 LYS A O 1
ATOM 1319 N N . PRO A 1 165 ? -8.403 -9.008 5.306 1.00 77.50 165 PRO A N 1
ATOM 1320 C CA . PRO A 1 165 ? -7.722 -8.057 6.163 1.00 77.50 165 PRO A CA 1
ATOM 1321 C C . PRO A 1 165 ? -7.564 -8.705 7.537 1.00 77.50 165 PRO A C 1
ATOM 1323 O O . PRO A 1 165 ? -8.539 -9.149 8.143 1.00 77.50 165 PRO A O 1
ATOM 1326 N N . VAL A 1 166 ? -6.316 -8.839 7.984 1.00 65.56 166 VAL A N 1
ATOM 1327 C CA . VAL A 1 166 ? -6.031 -9.425 9.290 1.00 65.56 166 VAL A CA 1
ATOM 1328 C C . VAL A 1 166 ? -6.245 -8.348 10.336 1.00 65.56 166 VAL A C 1
ATOM 1330 O O . VAL A 1 166 ? -5.533 -7.349 10.400 1.00 65.56 166 VAL A O 1
ATOM 1333 N N . GLU A 1 167 ? -7.253 -8.593 11.150 1.00 53.56 167 GLU A N 1
ATOM 1334 C CA . GLU A 1 167 ? -7.612 -7.848 12.339 1.00 53.56 167 GLU A CA 1
ATOM 1335 C C . GLU A 1 167 ? -6.573 -8.105 13.454 1.00 53.56 167 GLU A C 1
ATOM 1337 O O . GLU A 1 167 ? -6.663 -9.102 14.175 1.00 53.56 167 GLU A O 1
ATOM 1342 N N . LEU A 1 168 ? -5.553 -7.241 13.568 1.00 42.16 168 LEU A N 1
ATOM 1343 C CA . LEU A 1 168 ? -4.540 -7.274 14.641 1.00 42.16 168 LEU A CA 1
ATOM 1344 C C . LEU A 1 168 ? -4.799 -6.207 15.703 1.00 42.16 168 LEU A C 1
ATOM 1346 O O . LEU A 1 168 ? -4.858 -5.021 15.322 1.00 42.16 168 LEU A O 1
#

Radius of gyration: 22.04 Å; Cα contacts (8 Å, |Δi|>4): 138; chains: 1; bounding box: 46×36×55 Å

InterPro domains:
  IPR032857 Alpha-ketoglutarate-dependent dioxygenase alkB homologue 4 [PTHR12463] (3-168)

Solvent-accessible surface area (backbone atoms only — not comparable to full-atom values): 11316 Å² total; per-residue (Å²): 131,83,74,94,63,84,69,64,85,75,50,76,47,76,73,46,65,69,38,98,73,49,56,90,67,66,69,74,68,94,72,78,90,49,64,53,70,41,69,87,80,52,36,29,32,58,56,78,80,85,74,84,77,98,69,81,89,73,71,84,64,71,86,52,78,84,45,104,57,60,64,78,75,49,58,88,87,66,83,69,63,67,45,84,52,85,96,66,85,67,73,75,77,76,63,46,77,69,54,48,49,56,43,51,55,60,55,69,72,50,81,68,45,79,42,98,81,68,51,72,43,72,91,67,37,29,52,67,38,76,93,76,75,42,77,41,64,92,77,47,84,60,77,62,75,76,50,48,67,57,52,60,55,41,42,75,36,80,96,33,49,83,68,68,89,78,71,75